Protein AF-A0A1G5SDB1-F1 (afdb_monomer_lite)

Sequence (85 aa):
MNLRAILAGRRIPNYYKFADKLSPAEYIEQASRKEIYDPILTFQLSNDFQVTRLMHKYLPEDKKSLGHVTLLDWNNIFYSRHFLF

Radius of gyration: 15.2 Å; chains: 1; bounding box: 34×26×49 Å

Structure (mmCIF, N/CA/C/O backbone):
data_AF-A0A1G5SDB1-F1
#
_entry.id   AF-A0A1G5SDB1-F1
#
loop_
_atom_site.group_PDB
_atom_site.id
_atom_site.type_symbol
_atom_site.label_atom_id
_atom_site.label_alt_id
_atom_site.label_comp_id
_atom_site.label_asym_id
_atom_site.label_entity_id
_atom_site.label_seq_id
_atom_site.pdbx_PDB_ins_code
_atom_site.Cartn_x
_atom_site.Cartn_y
_atom_site.Cartn_z
_atom_site.occupancy
_atom_site.B_iso_or_equiv
_atom_site.auth_seq_id
_atom_site.auth_comp_id
_atom_site.auth_asym_id
_atom_site.auth_atom_id
_atom_site.pdbx_PDB_model_num
ATOM 1 N N . MET A 1 1 ? 21.796 -9.557 -14.984 1.00 69.94 1 MET A N 1
ATOM 2 C CA . MET A 1 1 ? 20.428 -10.095 -15.179 1.00 69.94 1 MET A CA 1
ATOM 3 C C . MET A 1 1 ? 19.608 -9.065 -15.955 1.00 69.94 1 MET A C 1
ATOM 5 O O . MET A 1 1 ? 19.651 -7.906 -15.574 1.00 69.94 1 MET A O 1
ATOM 9 N N . ASN A 1 2 ? 18.902 -9.450 -17.027 1.00 85.50 2 ASN A N 1
ATOM 10 C CA . ASN A 1 2 ? 18.052 -8.553 -17.838 1.00 85.50 2 ASN A CA 1
ATOM 11 C C . ASN A 1 2 ? 16.568 -8.718 -17.456 1.00 85.50 2 ASN A C 1
ATOM 13 O O . ASN A 1 2 ? 15.759 -9.228 -18.229 1.00 85.50 2 ASN A O 1
ATOM 17 N N . LEU A 1 3 ? 16.234 -8.388 -16.207 1.00 88.00 3 LEU A N 1
ATOM 18 C CA . LEU A 1 3 ? 14.874 -8.523 -15.678 1.00 88.00 3 LEU A CA 1
ATOM 19 C C . LEU A 1 3 ? 14.049 -7.291 -16.034 1.00 88.00 3 LEU A C 1
ATOM 21 O O . LEU A 1 3 ? 14.541 -6.171 -15.928 1.00 88.00 3 LEU A O 1
ATOM 25 N N . ARG A 1 4 ? 12.792 -7.503 -16.427 1.00 87.62 4 ARG A N 1
ATOM 26 C CA . ARG A 1 4 ? 11.881 -6.427 -16.835 1.00 87.62 4 ARG A CA 1
ATOM 27 C C . ARG A 1 4 ? 11.334 -5.630 -15.653 1.00 87.62 4 ARG A C 1
ATOM 29 O O . ARG A 1 4 ? 11.311 -4.407 -15.699 1.00 87.62 4 ARG A O 1
ATOM 36 N N . ALA A 1 5 ? 10.877 -6.333 -14.624 1.00 90.12 5 ALA A N 1
ATOM 37 C CA . ALA A 1 5 ? 10.269 -5.747 -13.440 1.00 90.12 5 ALA A CA 1
ATOM 38 C C . ALA A 1 5 ? 10.292 -6.748 -12.279 1.00 90.12 5 ALA A C 1
ATOM 40 O O . ALA A 1 5 ? 10.444 -7.956 -12.494 1.00 90.12 5 ALA A O 1
ATOM 41 N N . ILE A 1 6 ? 10.096 -6.241 -11.066 1.00 92.38 6 ILE A N 1
ATOM 42 C CA . ILE A 1 6 ? 9.787 -7.039 -9.878 1.00 92.38 6 ILE A CA 1
ATOM 43 C C . ILE A 1 6 ? 8.305 -6.842 -9.568 1.00 92.38 6 ILE A C 1
ATOM 45 O O . ILE A 1 6 ? 7.842 -5.709 -9.510 1.00 92.38 6 ILE A O 1
ATOM 49 N N . LEU A 1 7 ? 7.575 -7.937 -9.348 1.00 92.56 7 LEU A N 1
ATOM 50 C CA . 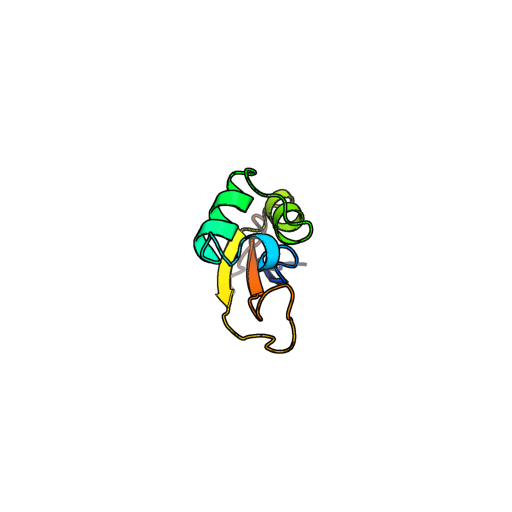LEU A 1 7 ? 6.199 -7.911 -8.851 1.00 92.56 7 LEU A CA 1
ATOM 51 C C . LEU A 1 7 ? 6.160 -8.490 -7.440 1.00 92.56 7 LEU A C 1
ATOM 53 O O . LEU A 1 7 ? 6.692 -9.575 -7.196 1.00 92.56 7 LEU A O 1
ATOM 57 N N . ALA A 1 8 ? 5.522 -7.784 -6.511 1.00 90.88 8 ALA A N 1
ATOM 58 C CA . ALA A 1 8 ? 5.438 -8.195 -5.117 1.00 90.88 8 ALA A CA 1
ATOM 59 C C . ALA A 1 8 ? 4.015 -8.048 -4.571 1.00 90.88 8 ALA A C 1
ATOM 61 O O . ALA A 1 8 ? 3.460 -6.957 -4.542 1.00 90.88 8 ALA A O 1
ATOM 62 N N . GLY A 1 9 ? 3.442 -9.147 -4.072 1.00 90.75 9 GLY A N 1
ATOM 63 C CA . GLY A 1 9 ? 2.255 -9.108 -3.217 1.00 90.75 9 GLY A CA 1
ATOM 64 C C . GLY A 1 9 ? 2.661 -8.828 -1.769 1.00 90.75 9 GLY A C 1
ATOM 65 O O . GLY A 1 9 ? 3.489 -9.561 -1.211 1.00 90.75 9 GLY A O 1
ATOM 66 N N . ARG A 1 10 ? 2.132 -7.769 -1.152 1.00 90.25 10 ARG A N 1
ATOM 67 C CA . ARG A 1 10 ? 2.461 -7.371 0.226 1.00 90.25 10 ARG A CA 1
ATOM 68 C C . ARG A 1 10 ? 1.215 -7.024 1.040 1.00 90.25 10 ARG A C 1
ATOM 70 O O . ARG A 1 10 ? 0.208 -6.565 0.518 1.00 90.25 10 ARG A O 1
ATOM 77 N N . ARG A 1 11 ? 1.281 -7.287 2.346 1.00 91.50 11 ARG A N 1
ATOM 78 C CA . ARG A 1 11 ? 0.203 -6.982 3.302 1.00 91.50 11 ARG A CA 1
ATOM 79 C C . ARG A 1 11 ? 0.226 -5.496 3.670 1.00 91.50 11 ARG A C 1
ATOM 81 O O . ARG A 1 11 ? 1.293 -4.889 3.659 1.00 91.50 11 ARG A O 1
ATOM 88 N N . ILE A 1 12 ? -0.927 -4.973 4.084 1.00 90.44 12 ILE A N 1
ATOM 89 C CA . ILE A 1 12 ? -1.096 -3.641 4.696 1.00 90.44 12 ILE A CA 1
ATOM 90 C C . ILE A 1 12 ? -1.454 -3.794 6.188 1.00 90.44 12 ILE A C 1
ATOM 92 O O . ILE A 1 12 ? -2.623 -3.714 6.571 1.00 90.44 12 ILE A O 1
ATOM 96 N N . PRO A 1 13 ? -0.482 -4.145 7.050 1.00 90.62 13 PRO A N 1
ATOM 97 C CA . PRO A 1 13 ? -0.737 -4.607 8.412 1.00 90.62 13 PRO A CA 1
ATOM 98 C C . PRO A 1 13 ? -1.348 -3.554 9.336 1.00 90.62 13 PRO A C 1
ATOM 100 O O . PRO A 1 13 ? -1.873 -3.940 10.378 1.00 90.62 13 PRO A O 1
ATOM 103 N N . ASN A 1 14 ? -1.275 -2.260 9.013 1.00 94.12 14 ASN A N 1
ATOM 104 C CA . ASN A 1 14 ? -1.902 -1.214 9.820 1.00 94.12 14 ASN A CA 1
ATOM 105 C C . ASN A 1 14 ? -3.316 -0.844 9.350 1.00 94.12 14 ASN A C 1
ATOM 107 O O . ASN A 1 14 ? -3.965 -0.056 10.037 1.00 94.12 14 ASN A O 1
ATOM 111 N N . TYR A 1 15 ? -3.819 -1.412 8.248 1.00 93.56 15 TYR A N 1
ATOM 112 C CA . TYR A 1 15 ? -5.106 -1.011 7.673 1.00 93.56 15 TYR A CA 1
ATOM 113 C C . TYR A 1 15 ? -6.285 -1.175 8.642 1.00 93.56 15 TYR A C 1
ATOM 115 O O . TYR A 1 15 ? -7.129 -0.287 8.717 1.00 93.56 15 TYR A O 1
ATOM 123 N N . TYR A 1 16 ? -6.310 -2.229 9.471 1.00 92.00 16 TYR A N 1
ATOM 124 C CA . TYR A 1 16 ? -7.368 -2.417 10.477 1.00 92.00 16 TYR A CA 1
ATOM 125 C C . TYR A 1 16 ? -7.573 -1.215 11.414 1.00 92.00 16 TYR A C 1
ATOM 127 O O . TYR A 1 16 ? -8.670 -1.033 11.923 1.00 92.00 16 TYR A O 1
ATOM 135 N N . LYS A 1 17 ? -6.544 -0.387 11.646 1.00 94.00 17 LYS A N 1
ATOM 136 C CA . LYS A 1 17 ? -6.640 0.809 12.505 1.00 94.00 17 LYS A CA 1
ATOM 137 C C . LYS A 1 17 ? -7.448 1.941 11.863 1.00 94.00 17 LYS A C 1
ATOM 139 O O . LYS A 1 17 ? -7.851 2.869 12.556 1.00 94.00 17 LYS A O 1
ATOM 144 N N . PHE A 1 18 ? -7.624 1.887 10.546 1.00 94.38 18 PHE A N 1
ATOM 145 C CA . PHE A 1 18 ? -8.264 2.918 9.734 1.00 94.38 18 PHE A CA 1
ATOM 146 C C . PHE A 1 18 ? -9.499 2.398 8.997 1.00 94.38 18 PHE A C 1
ATOM 148 O O . PHE A 1 18 ? -10.237 3.202 8.440 1.00 94.38 18 PHE A O 1
ATOM 155 N N . ALA A 1 19 ? -9.744 1.085 9.022 1.00 92.00 19 ALA A N 1
ATOM 156 C CA . ALA A 1 19 ? -10.807 0.425 8.269 1.00 92.00 19 ALA A CA 1
ATOM 157 C C . ALA A 1 19 ? -12.225 0.916 8.613 1.00 92.00 19 ALA A C 1
ATOM 159 O O . ALA A 1 19 ? -13.123 0.782 7.788 1.00 92.00 19 ALA A O 1
ATOM 160 N N . ASP A 1 20 ? -12.422 1.511 9.793 1.00 93.56 20 ASP A N 1
ATOM 161 C CA . ASP A 1 20 ? -13.703 2.111 10.192 1.00 93.56 20 ASP A CA 1
ATOM 162 C C . ASP A 1 20 ? -13.957 3.483 9.539 1.00 93.56 20 ASP A C 1
ATOM 164 O O . ASP A 1 20 ? -15.074 3.994 9.577 1.00 93.56 20 ASP A O 1
ATOM 168 N N . LYS A 1 21 ? -12.913 4.118 8.988 1.00 95.56 21 LYS A N 1
ATOM 169 C CA . LYS A 1 21 ? -12.941 5.503 8.487 1.00 95.56 21 LYS A CA 1
ATOM 170 C C . LYS A 1 21 ? -12.547 5.631 7.022 1.00 95.56 21 LYS A C 1
ATOM 172 O O . LYS A 1 21 ? -12.990 6.568 6.372 1.00 95.56 21 LYS A O 1
ATOM 177 N N . LEU A 1 22 ? -11.685 4.742 6.539 1.00 95.25 22 LEU A N 1
ATOM 178 C CA . LEU A 1 22 ? -11.113 4.779 5.200 1.00 95.25 22 LEU A CA 1
ATOM 179 C C . LEU A 1 22 ? -11.358 3.448 4.507 1.00 95.25 22 LEU A C 1
ATOM 181 O O . LEU A 1 22 ? -11.158 2.385 5.097 1.00 95.25 22 LEU A O 1
ATOM 185 N N . SER A 1 23 ? -11.702 3.510 3.227 1.00 93.25 23 SER A N 1
ATOM 186 C CA . SER A 1 23 ? -11.572 2.365 2.334 1.00 93.25 23 SER A CA 1
ATOM 187 C C . SER A 1 23 ? -10.090 1.993 2.149 1.00 93.25 23 SER A C 1
ATOM 189 O O . SER A 1 23 ? -9.199 2.826 2.356 1.00 93.25 23 SER A O 1
ATOM 191 N N . PRO A 1 24 ? -9.764 0.764 1.702 1.00 91.06 24 PRO A N 1
ATOM 192 C CA . PRO A 1 24 ? -8.367 0.391 1.509 1.00 91.06 24 PRO A CA 1
ATOM 193 C C . PRO A 1 24 ? -7.708 1.186 0.373 1.00 91.06 24 PRO A C 1
ATOM 195 O O . PRO A 1 24 ? -6.495 1.369 0.384 1.00 91.06 24 PRO A O 1
ATOM 198 N N . ALA A 1 25 ? -8.494 1.679 -0.591 1.00 92.00 25 ALA A N 1
ATOM 199 C CA . ALA A 1 25 ? -8.003 2.549 -1.654 1.00 92.00 25 ALA A CA 1
ATOM 200 C C . ALA A 1 25 ? -7.577 3.921 -1.104 1.00 92.00 25 ALA A C 1
ATOM 202 O O . ALA A 1 25 ? -6.448 4.341 -1.348 1.00 92.00 25 ALA A O 1
ATOM 203 N N . GLU A 1 26 ? -8.425 4.565 -0.295 1.00 95.12 26 GLU A N 1
ATOM 204 C CA . GLU A 1 26 ? -8.098 5.839 0.367 1.00 95.12 26 GLU A CA 1
ATOM 205 C C . GLU A 1 26 ? -6.904 5.686 1.313 1.00 95.12 26 GLU A C 1
ATOM 207 O O . GLU A 1 26 ? -6.025 6.541 1.359 1.00 95.12 26 GLU A O 1
ATOM 212 N N . TYR A 1 27 ? -6.822 4.563 2.029 1.00 95.31 27 TYR A N 1
ATOM 213 C CA . TYR A 1 27 ? -5.679 4.249 2.882 1.00 95.31 27 TYR A CA 1
ATOM 214 C C . TYR A 1 27 ? -4.356 4.212 2.103 1.00 95.31 27 TYR A C 1
ATOM 216 O O . TYR A 1 27 ? -3.354 4.777 2.542 1.00 95.31 27 TYR A O 1
ATOM 224 N N . ILE A 1 28 ? -4.350 3.551 0.940 1.00 93.25 28 ILE A N 1
ATOM 225 C CA . ILE A 1 28 ? -3.173 3.471 0.066 1.00 93.25 28 ILE A CA 1
ATOM 226 C C . ILE A 1 28 ? -2.801 4.853 -0.472 1.00 93.25 28 ILE A C 1
ATOM 228 O O . ILE A 1 28 ? -1.618 5.187 -0.518 1.00 93.25 28 ILE A O 1
ATOM 232 N N . GLU A 1 29 ? -3.793 5.655 -0.855 1.00 94.25 29 GLU A N 1
ATOM 233 C CA . GLU A 1 29 ? -3.573 7.016 -1.341 1.00 94.25 29 GLU A CA 1
ATOM 234 C C . GLU A 1 29 ? -2.965 7.918 -0.257 1.00 94.25 29 GLU A C 1
ATOM 236 O O . GLU A 1 29 ? -1.976 8.607 -0.494 1.00 94.25 29 GLU A O 1
ATOM 241 N N . GLN A 1 30 ? -3.490 7.879 0.965 1.00 96.12 30 GLN A N 1
ATOM 242 C CA . GLN A 1 30 ? -2.924 8.654 2.071 1.00 96.12 30 GLN A CA 1
ATOM 243 C C . GLN A 1 30 ? -1.517 8.167 2.446 1.00 96.12 30 GLN A C 1
ATOM 245 O O . GLN A 1 30 ? -0.639 8.969 2.772 1.00 96.12 30 GLN A O 1
ATOM 250 N N . ALA A 1 31 ? -1.253 6.860 2.351 1.00 94.25 31 ALA A N 1
ATOM 251 C CA . ALA A 1 31 ? 0.090 6.320 2.544 1.00 94.25 31 ALA A CA 1
ATOM 252 C C . ALA A 1 31 ? 1.074 6.784 1.454 1.00 94.25 31 ALA A C 1
ATOM 254 O O . ALA A 1 31 ? 2.229 7.080 1.768 1.00 94.25 31 ALA A O 1
ATOM 255 N N . SER A 1 32 ? 0.638 6.908 0.193 1.00 91.69 32 SER A N 1
ATOM 256 C CA . SER A 1 32 ? 1.483 7.427 -0.895 1.00 91.69 32 SER A CA 1
ATOM 257 C C . SER A 1 32 ? 1.763 8.924 -0.766 1.00 91.69 32 SER A C 1
ATOM 259 O O . SER A 1 32 ? 2.866 9.372 -1.082 1.00 91.69 32 SER A O 1
ATOM 261 N N . ARG A 1 33 ? 0.821 9.678 -0.189 1.00 94.56 33 ARG A N 1
ATOM 262 C CA . ARG A 1 33 ? 0.984 11.088 0.207 1.00 94.56 33 ARG A CA 1
ATOM 263 C C . ARG A 1 33 ? 1.794 11.281 1.496 1.00 94.56 33 ARG A C 1
ATOM 265 O O . ARG A 1 33 ? 2.068 12.417 1.870 1.00 94.56 33 ARG A O 1
ATOM 272 N N . LYS A 1 34 ? 2.219 10.192 2.154 1.00 93.19 34 LYS A N 1
ATOM 273 C CA . LYS A 1 34 ? 2.929 10.179 3.451 1.00 93.19 34 LYS A CA 1
ATOM 274 C C . LYS A 1 34 ? 2.112 10.741 4.626 1.00 93.19 34 LYS A C 1
ATOM 276 O O . LYS A 1 34 ? 2.682 11.117 5.646 1.00 93.19 34 LYS A O 1
ATOM 281 N N . GLU A 1 35 ? 0.789 10.763 4.508 1.00 95.81 35 GLU A N 1
ATOM 282 C CA . GLU A 1 35 ? -0.142 11.180 5.568 1.00 95.81 35 GLU A CA 1
ATOM 283 C C . GLU A 1 35 ? -0.390 10.042 6.570 1.00 95.81 35 GLU A C 1
ATOM 285 O O . GLU A 1 35 ? -0.579 10.271 7.765 1.00 95.81 35 GLU A O 1
ATOM 290 N N . ILE A 1 36 ? -0.329 8.797 6.088 1.00 95.12 36 ILE A N 1
ATOM 291 C CA . ILE A 1 36 ? -0.421 7.582 6.897 1.00 95.12 36 ILE A CA 1
ATOM 292 C C . ILE A 1 36 ? 0.886 6.798 6.820 1.00 95.12 36 ILE A C 1
ATOM 294 O O . ILE A 1 36 ? 1.469 6.608 5.753 1.00 95.12 36 ILE A O 1
ATOM 298 N N . TYR A 1 37 ? 1.304 6.267 7.968 1.00 95.75 37 TYR A N 1
ATOM 299 C CA . TYR A 1 37 ? 2.421 5.338 8.055 1.00 95.75 37 TYR A CA 1
ATOM 300 C C . TYR A 1 37 ? 1.950 3.877 8.133 1.00 95.75 37 TYR A C 1
ATOM 302 O O . TYR A 1 37 ? 1.314 3.444 9.105 1.00 95.75 37 TYR A O 1
ATOM 310 N N . ASP A 1 38 ? 2.343 3.087 7.135 1.00 94.38 38 ASP A N 1
ATOM 311 C CA . ASP A 1 38 ? 2.286 1.628 7.167 1.00 94.38 38 ASP A CA 1
ATOM 312 C C . ASP A 1 38 ? 3.704 1.069 6.989 1.00 94.38 38 ASP A C 1
ATOM 314 O O . ASP A 1 38 ? 4.363 1.372 5.995 1.00 94.38 38 ASP A O 1
ATOM 318 N N . PRO A 1 39 ? 4.204 0.234 7.912 1.00 92.88 39 PRO A N 1
ATOM 319 C CA . PRO A 1 39 ? 5.600 -0.194 7.894 1.00 92.88 39 PRO A CA 1
ATOM 320 C C . PRO A 1 39 ? 5.982 -0.975 6.632 1.00 92.88 39 PRO A C 1
ATOM 322 O O . PRO A 1 39 ? 7.148 -0.964 6.249 1.00 92.88 39 PRO A O 1
ATOM 325 N N . ILE A 1 40 ? 5.028 -1.653 5.984 1.00 92.56 40 ILE A N 1
ATOM 326 C CA . ILE A 1 40 ? 5.293 -2.414 4.763 1.00 92.56 40 ILE A CA 1
ATOM 327 C C . ILE A 1 40 ? 5.063 -1.523 3.549 1.00 92.56 40 ILE A C 1
ATOM 329 O O . ILE A 1 40 ? 5.966 -1.372 2.729 1.00 92.56 40 ILE A O 1
ATOM 333 N N . LEU A 1 41 ? 3.881 -0.919 3.429 1.00 93.69 41 LEU A N 1
ATOM 334 C CA . LEU A 1 41 ? 3.529 -0.127 2.254 1.00 93.69 41 LEU A CA 1
ATOM 335 C C . LEU A 1 41 ? 4.418 1.117 2.132 1.00 93.69 41 LEU A C 1
ATOM 337 O O . LEU A 1 41 ? 4.996 1.330 1.071 1.00 93.69 41 LEU A O 1
ATOM 341 N N . THR A 1 42 ? 4.620 1.882 3.208 1.00 93.94 4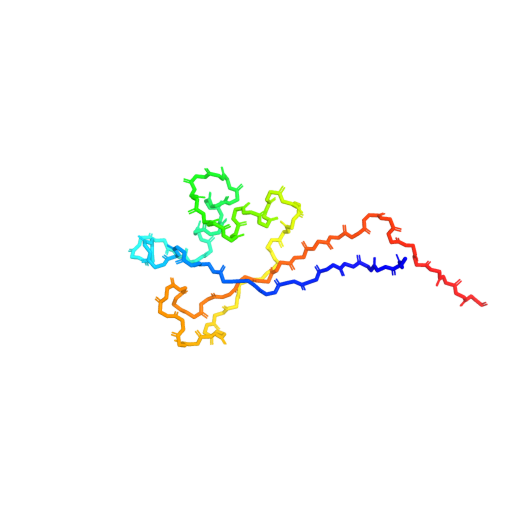2 THR A N 1
ATOM 342 C CA . THR A 1 42 ? 5.484 3.075 3.181 1.00 93.94 42 THR A CA 1
ATOM 343 C C . THR A 1 42 ? 6.930 2.717 2.829 1.00 93.94 42 THR A C 1
ATOM 345 O O . THR A 1 42 ? 7.564 3.441 2.064 1.00 93.94 42 THR A O 1
ATOM 348 N N . PHE A 1 43 ? 7.453 1.588 3.326 1.00 93.69 43 PHE A N 1
ATOM 349 C CA . PHE A 1 43 ? 8.793 1.118 2.963 1.00 93.69 43 PHE A CA 1
ATOM 350 C C . PHE A 1 43 ? 8.897 0.796 1.468 1.00 93.69 43 PHE A C 1
ATOM 352 O O . PHE A 1 43 ? 9.840 1.233 0.818 1.00 93.69 43 PHE A O 1
ATOM 359 N N . GLN A 1 44 ? 7.925 0.076 0.904 1.00 93.81 44 GLN A N 1
ATOM 360 C CA . GLN A 1 44 ? 7.929 -0.281 -0.520 1.00 93.81 44 GLN A CA 1
ATOM 361 C C . GLN A 1 44 ? 7.840 0.963 -1.413 1.00 93.81 44 GLN A C 1
ATOM 363 O O . GLN A 1 44 ? 8.660 1.120 -2.314 1.00 93.81 44 GLN A O 1
ATOM 368 N N . LEU A 1 45 ? 6.917 1.882 -1.109 1.00 93.00 45 LEU A N 1
ATOM 369 C CA . LEU A 1 45 ? 6.763 3.143 -1.845 1.00 93.00 45 LEU A CA 1
ATOM 370 C C . LEU A 1 45 ? 8.024 4.017 -1.776 1.00 93.00 45 LEU A C 1
ATOM 372 O O . LEU A 1 45 ? 8.356 4.705 -2.733 1.00 93.00 45 LEU A O 1
ATOM 376 N N . SER A 1 46 ? 8.758 3.961 -0.659 1.00 93.00 46 SER A N 1
ATOM 377 C CA . SER A 1 46 ? 10.035 4.674 -0.498 1.00 93.00 46 SER A CA 1
ATOM 378 C C . SER A 1 46 ? 11.189 4.050 -1.296 1.00 93.00 46 SER A C 1
ATOM 380 O O . SER A 1 46 ? 12.243 4.665 -1.402 1.00 93.00 46 SER A O 1
ATOM 382 N N . ASN A 1 47 ? 11.002 2.843 -1.841 1.00 93.19 47 ASN A N 1
ATOM 383 C CA . ASN A 1 47 ? 11.944 2.143 -2.720 1.00 93.19 47 ASN A CA 1
ATOM 384 C C . ASN A 1 47 ? 11.435 2.113 -4.178 1.00 93.19 47 ASN A C 1
ATOM 386 O O . ASN A 1 47 ? 11.669 1.146 -4.901 1.00 93.19 47 ASN A O 1
ATOM 390 N N . ASP A 1 48 ? 10.687 3.142 -4.588 1.00 92.69 48 ASP A N 1
ATOM 391 C CA . ASP A 1 48 ? 10.147 3.348 -5.943 1.00 92.69 48 ASP A CA 1
ATOM 392 C C . ASP A 1 48 ? 9.144 2.298 -6.445 1.00 92.69 48 ASP A C 1
ATOM 394 O O . ASP A 1 48 ? 8.723 2.347 -7.604 1.00 92.69 48 ASP A O 1
ATOM 398 N N . PHE A 1 49 ? 8.696 1.374 -5.590 1.00 94.25 49 PHE A N 1
ATOM 399 C CA . PHE A 1 49 ? 7.584 0.498 -5.951 1.00 94.25 49 PHE A CA 1
ATOM 400 C C . PHE A 1 49 ? 6.298 1.311 -6.104 1.00 94.25 49 PHE A C 1
ATOM 402 O O . PHE A 1 49 ? 6.017 2.201 -5.302 1.00 94.25 49 PHE A O 1
ATOM 409 N N . GLN A 1 50 ? 5.477 0.957 -7.089 1.00 92.75 50 GLN A N 1
ATOM 410 C CA . GLN A 1 50 ? 4.154 1.543 -7.292 1.00 92.75 50 GLN A CA 1
ATOM 411 C C . GLN A 1 50 ? 3.072 0.510 -6.981 1.00 92.75 50 GLN A C 1
ATOM 413 O O . GLN A 1 50 ? 3.244 -0.685 -7.218 1.00 92.75 50 GLN A O 1
ATOM 418 N N . VAL A 1 51 ? 1.936 0.950 -6.433 1.00 93.00 51 VAL A N 1
ATOM 419 C CA . VAL A 1 51 ? 0.777 0.065 -6.237 1.00 93.00 51 VAL A CA 1
ATOM 420 C C . VAL A 1 51 ? 0.028 -0.059 -7.558 1.00 93.00 51 VAL A C 1
ATOM 422 O O . VAL A 1 51 ? -0.539 0.913 -8.046 1.00 93.00 51 VAL A O 1
ATOM 425 N N . THR A 1 52 ? -0.023 -1.268 -8.113 1.00 90.38 52 THR A N 1
ATOM 426 C CA . THR A 1 52 ? -0.708 -1.546 -9.389 1.00 90.38 52 THR A CA 1
ATOM 427 C C . THR A 1 52 ? -2.100 -2.122 -9.202 1.00 90.38 52 THR A C 1
ATOM 429 O O . THR A 1 52 ? -2.968 -1.956 -10.061 1.00 90.38 52 THR A O 1
ATOM 432 N N . ARG A 1 53 ? -2.334 -2.837 -8.096 1.00 89.56 53 ARG A N 1
ATOM 433 C CA . ARG A 1 53 ? -3.633 -3.448 -7.806 1.00 89.56 53 ARG A CA 1
ATOM 434 C C . ARG A 1 53 ? -3.839 -3.661 -6.312 1.00 89.56 53 ARG A C 1
ATOM 436 O O . ARG A 1 53 ? -2.924 -4.062 -5.599 1.00 89.56 53 ARG A O 1
ATOM 443 N N . LEU A 1 54 ? -5.078 -3.480 -5.869 1.00 88.81 54 LEU A N 1
ATOM 444 C CA . LEU A 1 54 ? -5.564 -3.953 -4.578 1.00 88.81 54 LEU A CA 1
ATOM 445 C C . LEU A 1 54 ? -6.265 -5.304 -4.766 1.00 88.81 54 LEU A C 1
ATOM 447 O O . LEU A 1 54 ? -7.170 -5.436 -5.588 1.00 88.81 54 LEU A O 1
ATOM 451 N N . MET A 1 55 ? -5.841 -6.315 -4.014 1.00 86.06 55 MET A N 1
ATOM 452 C CA . MET A 1 55 ? -6.437 -7.647 -4.021 1.00 86.06 55 MET A CA 1
ATOM 453 C C . MET A 1 55 ? -7.266 -7.842 -2.753 1.00 86.06 55 MET A C 1
ATOM 455 O O . MET A 1 55 ? -6.737 -7.828 -1.641 1.00 86.06 55 MET A O 1
ATOM 459 N N . HIS A 1 56 ? -8.572 -8.027 -2.928 1.00 81.81 56 HIS A N 1
ATOM 460 C CA . HIS A 1 56 ? -9.518 -8.239 -1.834 1.00 81.81 56 HIS A CA 1
ATOM 461 C C . HIS A 1 56 ? -9.602 -9.718 -1.455 1.00 81.81 56 HIS A C 1
ATOM 463 O O . HIS A 1 56 ? -9.611 -10.579 -2.334 1.00 81.81 56 HIS A O 1
ATOM 469 N N . LYS A 1 57 ? -9.726 -10.005 -0.151 1.00 75.38 57 LYS A N 1
ATOM 470 C CA . LYS A 1 57 ? -9.911 -11.363 0.403 1.00 75.38 57 LYS A CA 1
ATOM 471 C C . LYS A 1 57 ? -8.851 -12.375 -0.055 1.00 75.38 57 LYS A C 1
ATOM 473 O O . LYS A 1 57 ? -9.114 -13.572 -0.095 1.00 75.38 57 LYS A O 1
ATOM 478 N N . TYR A 1 58 ? -7.657 -11.898 -0.393 1.00 77.00 58 TYR A N 1
ATOM 479 C CA . TYR A 1 58 ? -6.569 -12.744 -0.876 1.00 77.00 58 TYR A CA 1
ATOM 480 C C . TYR A 1 58 ? -6.018 -13.643 0.235 1.00 77.00 58 TYR A C 1
ATOM 482 O O . TYR A 1 58 ? -5.644 -14.784 -0.014 1.00 77.00 58 TYR A O 1
ATOM 490 N N . LEU A 1 59 ? -6.008 -13.135 1.471 1.00 76.56 59 LEU A N 1
ATOM 491 C CA . LEU A 1 59 ? -5.616 -13.897 2.654 1.00 76.56 59 LEU A CA 1
ATOM 492 C C . LEU A 1 59 ? -6.655 -13.708 3.773 1.00 76.56 59 LEU A C 1
ATOM 494 O O . LEU A 1 59 ? -6.434 -12.901 4.673 1.00 76.56 59 LEU A O 1
ATOM 498 N N . PRO A 1 60 ? -7.802 -14.410 3.728 1.00 74.50 60 PRO A N 1
ATOM 499 C CA . PRO A 1 60 ? -8.939 -14.171 4.628 1.00 74.50 60 PRO A CA 1
ATOM 500 C C . PRO A 1 60 ? -8.606 -14.287 6.122 1.00 74.50 60 PRO A C 1
ATOM 502 O O . PRO A 1 60 ? -9.246 -13.656 6.957 1.00 74.50 60 PRO A O 1
ATOM 505 N N . GLU A 1 61 ? -7.587 -15.076 6.458 1.00 81.19 61 GLU A N 1
ATOM 506 C CA . GLU A 1 61 ? -7.117 -15.303 7.828 1.00 81.19 61 GLU A CA 1
ATOM 507 C C . GLU A 1 61 ? -6.386 -14.085 8.419 1.00 81.19 61 GLU A C 1
ATOM 509 O O . GLU A 1 61 ? -6.207 -13.974 9.636 1.00 81.19 61 GLU A O 1
ATOM 514 N N . ASP A 1 62 ? -5.976 -13.134 7.575 1.00 78.19 62 ASP A N 1
ATOM 515 C CA . ASP A 1 62 ? -5.310 -11.917 8.005 1.00 78.19 62 ASP A CA 1
ATOM 516 C C . ASP A 1 62 ? -6.295 -10.880 8.554 1.00 78.19 62 ASP A C 1
ATOM 518 O O . ASP A 1 62 ? -6.753 -9.969 7.859 1.00 78.19 62 ASP A O 1
ATOM 522 N N . LYS A 1 63 ? -6.532 -10.966 9.862 1.00 78.62 63 LYS A N 1
ATOM 523 C CA . LYS A 1 63 ? -7.371 -10.015 10.603 1.00 78.62 63 LYS A CA 1
ATOM 524 C C . LYS A 1 63 ? -6.826 -8.580 10.621 1.00 78.62 63 LYS A C 1
ATOM 526 O O . LYS A 1 63 ? -7.602 -7.658 10.833 1.00 78.62 63 LYS A O 1
ATOM 531 N N . LYS A 1 64 ? -5.519 -8.365 10.409 1.00 77.06 64 LYS A N 1
ATOM 532 C CA . LYS A 1 64 ? -4.899 -7.025 10.471 1.00 77.06 64 L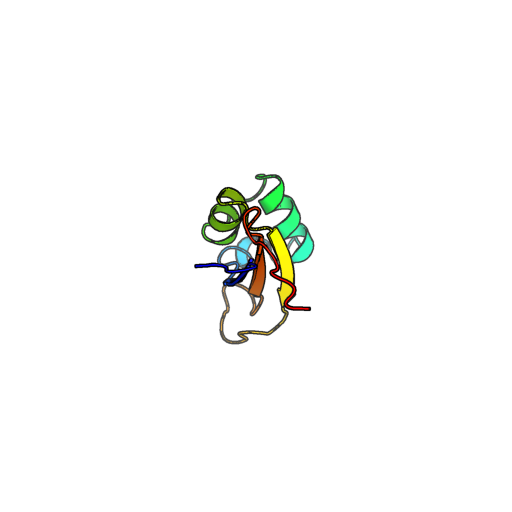YS A CA 1
ATOM 533 C C . LYS A 1 64 ? -4.999 -6.256 9.152 1.00 77.0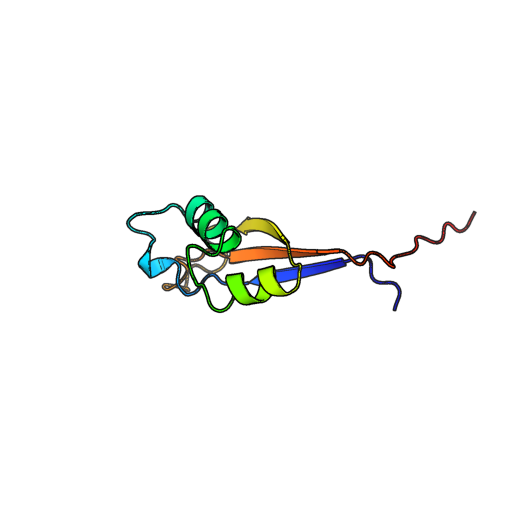6 64 LYS A C 1
ATOM 535 O O . LYS A 1 64 ? -5.126 -5.038 9.165 1.00 77.06 64 LYS A O 1
ATOM 540 N N . SER A 1 65 ? -4.968 -6.942 8.014 1.00 70.06 65 SER A N 1
ATOM 541 C CA . SER A 1 65 ? -5.247 -6.313 6.711 1.00 70.06 65 SER A CA 1
ATOM 542 C C 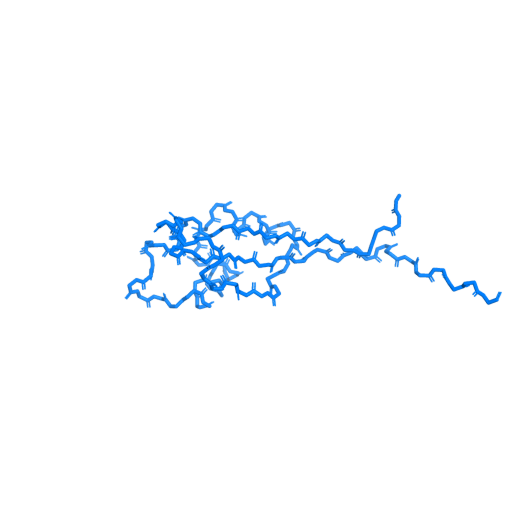. SER A 1 65 ? -6.696 -6.498 6.253 1.00 70.06 65 SER A C 1
ATOM 544 O O . SER A 1 65 ? -7.065 -6.041 5.172 1.00 70.06 65 SER A O 1
ATOM 546 N N . LEU A 1 66 ? -7.525 -7.195 7.039 1.00 77.88 66 LEU A N 1
ATOM 547 C CA . LEU A 1 66 ? -8.868 -7.633 6.641 1.00 77.88 66 LEU A CA 1
ATOM 548 C C . LEU A 1 66 ? -8.842 -8.446 5.331 1.00 77.88 66 LEU A C 1
ATOM 550 O O . LEU A 1 66 ? -9.718 -8.322 4.477 1.00 77.88 66 LEU A O 1
ATOM 554 N N . GLY A 1 67 ? -7.783 -9.237 5.156 1.00 79.81 67 GLY A N 1
ATOM 555 C CA . GLY A 1 67 ? -7.513 -10.037 3.965 1.00 79.81 67 GLY A CA 1
ATOM 556 C C . GLY A 1 67 ? -7.139 -9.259 2.703 1.00 79.81 67 GLY A C 1
ATOM 557 O O . GLY A 1 67 ? -7.188 -9.840 1.615 1.00 79.81 67 GLY A O 1
ATOM 558 N N . HIS A 1 68 ? -6.763 -7.983 2.823 1.00 82.50 68 HIS A N 1
ATOM 559 C CA . HIS A 1 68 ? -6.305 -7.162 1.703 1.00 82.50 68 HIS A CA 1
ATOM 560 C C . HIS A 1 68 ? -4.793 -7.275 1.481 1.00 82.50 68 HIS A C 1
ATOM 562 O O . HIS A 1 68 ? -3.988 -7.230 2.413 1.00 82.50 68 HIS A O 1
ATOM 568 N N . VAL A 1 69 ? -4.402 -7.364 0.213 1.00 86.44 69 VAL A N 1
ATOM 569 C CA . VAL A 1 69 ? -3.002 -7.388 -0.230 1.00 86.44 69 VAL A CA 1
ATOM 570 C C . VAL A 1 69 ? -2.822 -6.370 -1.350 1.00 86.44 69 VAL A C 1
ATOM 572 O O . VAL A 1 69 ? -3.671 -6.260 -2.233 1.00 86.44 69 VAL A O 1
ATOM 575 N N . THR A 1 70 ? -1.721 -5.626 -1.331 1.00 89.19 70 THR A N 1
ATOM 576 C CA . THR A 1 70 ? -1.307 -4.768 -2.443 1.00 89.19 70 THR A CA 1
ATOM 577 C C . THR A 1 70 ? -0.398 -5.547 -3.383 1.00 89.19 70 THR A C 1
ATOM 579 O O . THR A 1 70 ? 0.506 -6.261 -2.946 1.00 89.19 70 THR A O 1
ATOM 582 N N . LEU A 1 71 ? -0.640 -5.417 -4.684 1.00 92.38 71 LEU A N 1
ATOM 583 C CA . LEU A 1 71 ? 0.307 -5.799 -5.718 1.00 92.38 71 LEU A CA 1
ATOM 584 C C . LEU A 1 71 ? 1.145 -4.572 -6.064 1.00 92.38 71 LEU A C 1
ATOM 586 O O . LEU A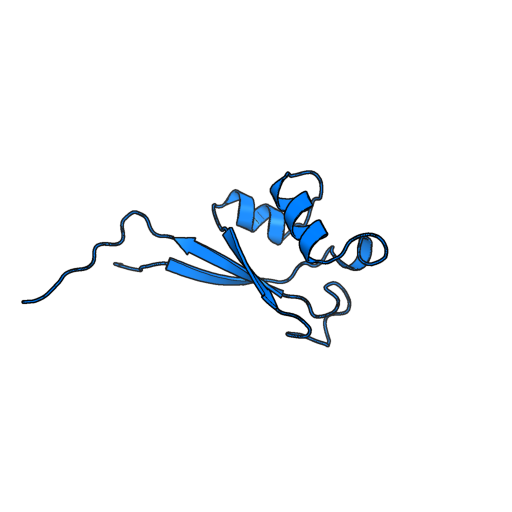 1 71 ? 0.607 -3.524 -6.427 1.00 92.38 71 LEU A O 1
ATOM 590 N N . LEU A 1 72 ? 2.453 -4.724 -5.937 1.00 92.38 72 LEU A N 1
ATOM 591 C CA . LEU A 1 72 ? 3.439 -3.687 -6.174 1.00 92.38 72 LEU A CA 1
ATOM 592 C C . LEU A 1 72 ? 4.293 -4.056 -7.382 1.00 92.38 72 LEU A C 1
ATOM 594 O O . LEU A 1 72 ? 4.662 -5.227 -7.521 1.00 92.38 72 LEU A O 1
ATOM 598 N N . ASP A 1 73 ? 4.632 -3.079 -8.216 1.00 93.31 73 ASP A N 1
ATOM 599 C CA . ASP A 1 73 ? 5.615 -3.237 -9.284 1.00 93.31 73 ASP A CA 1
ATOM 600 C C . ASP A 1 73 ? 6.816 -2.307 -9.090 1.00 93.31 73 ASP A C 1
ATOM 602 O O . ASP A 1 73 ? 6.694 -1.179 -8.621 1.00 93.31 73 ASP A O 1
ATOM 606 N N . TRP A 1 74 ? 7.996 -2.805 -9.445 1.00 93.38 74 TRP A N 1
ATOM 607 C CA . TRP A 1 74 ? 9.194 -1.992 -9.619 1.00 93.38 74 TRP A CA 1
ATOM 608 C C . TRP A 1 74 ? 9.716 -2.210 -11.032 1.00 93.38 74 TRP A C 1
ATOM 610 O O . TRP A 1 74 ? 10.058 -3.337 -11.409 1.00 93.38 74 TRP A O 1
ATOM 620 N N . ASN A 1 75 ? 9.739 -1.139 -11.822 1.00 88.94 75 ASN A N 1
ATOM 621 C CA . ASN A 1 75 ? 10.136 -1.185 -13.223 1.00 88.94 75 ASN A CA 1
ATOM 622 C C . ASN A 1 75 ? 11.643 -0.982 -13.360 1.00 88.94 75 ASN A C 1
ATOM 624 O O . ASN A 1 75 ? 12.193 0.025 -12.920 1.00 88.94 75 ASN A O 1
ATOM 628 N N . ASN A 1 76 ? 12.309 -1.927 -14.024 1.00 88.25 76 ASN A N 1
ATOM 629 C CA . ASN A 1 76 ? 13.730 -1.800 -14.301 1.00 88.25 76 ASN A CA 1
ATOM 630 C C . ASN A 1 76 ? 13.943 -0.896 -15.521 1.00 88.25 76 ASN A C 1
ATOM 632 O O . ASN A 1 76 ? 13.778 -1.336 -16.660 1.00 88.25 76 ASN A O 1
ATOM 636 N N . ILE A 1 77 ? 14.366 0.346 -15.289 1.00 86.00 77 ILE A N 1
ATOM 637 C CA . ILE A 1 77 ? 14.652 1.315 -16.360 1.00 86.00 77 ILE A CA 1
ATOM 638 C C . ILE A 1 77 ? 15.804 0.882 -17.283 1.00 86.00 77 ILE A C 1
ATOM 640 O O . ILE A 1 77 ? 15.910 1.375 -18.400 1.00 86.00 77 ILE A O 1
ATOM 644 N N . PHE A 1 78 ? 16.647 -0.060 -16.844 1.00 86.25 78 PHE A N 1
ATOM 645 C CA . PHE A 1 78 ? 17.762 -0.604 -17.625 1.00 86.25 78 PHE A CA 1
ATOM 646 C C . PHE A 1 78 ? 17.394 -1.874 -18.405 1.00 86.25 78 PHE A C 1
ATOM 648 O O . PHE A 1 78 ? 18.259 -2.486 -19.034 1.00 86.25 78 PHE A O 1
ATOM 655 N N . TYR A 1 79 ? 16.131 -2.310 -18.360 1.00 87.44 79 TYR A N 1
ATOM 656 C CA . TYR A 1 79 ? 15.676 -3.450 -19.149 1.00 87.44 79 TYR A CA 1
ATOM 657 C C . TYR A 1 79 ? 15.793 -3.150 -20.648 1.00 87.44 79 TYR A C 1
ATOM 659 O O . TYR A 1 79 ? 15.183 -2.210 -21.156 1.00 87.44 79 TYR A O 1
ATOM 667 N N . SER A 1 80 ? 16.522 -4.000 -21.374 1.00 86.06 80 SER A N 1
ATOM 668 C CA . SER A 1 80 ? 16.674 -3.890 -22.826 1.00 86.06 80 SER A CA 1
ATOM 669 C C . SER A 1 80 ? 16.107 -5.124 -23.518 1.00 86.06 80 SER A C 1
ATOM 671 O O . SER A 1 80 ? 16.566 -6.252 -23.313 1.00 86.06 80 SER A O 1
ATOM 673 N N . ARG A 1 81 ? 15.086 -4.924 -24.355 1.00 82.31 81 ARG A N 1
ATOM 674 C CA . ARG A 1 81 ? 14.492 -5.999 -25.153 1.00 82.31 81 ARG A CA 1
ATOM 675 C C . ARG A 1 81 ? 15.364 -6.233 -26.388 1.00 82.31 81 ARG A C 1
ATOM 677 O O . ARG A 1 81 ? 15.316 -5.446 -27.326 1.00 82.31 81 ARG A O 1
ATOM 684 N N . HIS A 1 82 ? 16.125 -7.324 -26.399 1.00 76.75 82 HIS A N 1
ATOM 685 C CA . HIS A 1 82 ? 16.790 -7.779 -27.619 1.00 76.75 82 HIS A CA 1
ATOM 686 C C . HIS A 1 82 ? 15.750 -8.429 -28.533 1.00 76.75 82 HIS A C 1
ATOM 688 O O . HIS A 1 82 ? 15.144 -9.436 -28.166 1.00 76.75 82 HIS A O 1
ATOM 694 N N . PHE A 1 83 ? 15.523 -7.838 -29.702 1.00 73.31 83 PHE A N 1
ATOM 695 C CA . PHE A 1 83 ? 14.814 -8.499 -30.790 1.00 73.31 83 PHE A CA 1
ATOM 696 C C . PHE A 1 83 ? 15.847 -9.266 -31.616 1.00 73.31 83 PHE A C 1
ATOM 698 O O . PHE A 1 83 ? 16.750 -8.661 -32.188 1.00 73.31 83 PHE A O 1
ATOM 705 N N . LEU A 1 84 ? 15.744 -10.596 -31.623 1.00 62.91 84 LEU A N 1
ATOM 706 C CA . LEU A 1 84 ? 16.406 -11.430 -32.622 1.00 62.91 84 LEU A CA 1
ATOM 707 C C . LEU A 1 84 ? 15.488 -11.425 -33.847 1.00 62.91 84 LEU A C 1
ATOM 709 O O . LEU A 1 84 ? 14.370 -11.937 -33.767 1.00 62.91 84 LEU A O 1
ATOM 713 N N . PHE A 1 85 ? 15.932 -10.753 -34.904 1.00 55.28 85 PHE A N 1
ATOM 714 C CA . PHE A 1 85 ? 15.369 -10.888 -36.245 1.00 55.28 85 PHE A CA 1
ATOM 715 C C . PHE A 1 85 ? 16.018 -12.084 -36.937 1.00 55.28 85 PHE A C 1
ATOM 717 O O . PHE A 1 85 ? 17.225 -12.309 -36.678 1.00 55.28 85 PHE A O 1
#

Secondary structure (DSSP, 8-state):
----EEEEEEE-TTGGGTTTT--HHHHHHHHHTTSS--TTHHHHHTTT-EEEEEETTSSTT-TTTTT-EEEEEEE-TT-------

Organism: NCBI:txid51642

pLDDT: mean 88.22, std 7.99, range [55.28, 96.12]

Foldseek 3Di:
DQDFKDKDKAAQQQVLVCVVPDDVVVVLVCLLVVVDDGPTSVVCVVVVKDFPDKDALCPCPRPRRNNIITIIMDGDPPRDDDDDD